Protein AF-A0A7R7EGZ8-F1 (afdb_monomer_lite)

Foldseek 3Di:
DPDPPDPQQFAPQLCVCPPPVVVVVDVVVDPDDPVVVVVNVLLNCAFPCNQHWDWDDDPDPPDPDIDIGHDGSPDQANSGRRHGPPPDPD

pLDDT: mean 81.86, std 16.31, range [37.06, 96.25]

Organism: Escherichia coli (NCBI:txid562)

Radius of gyration: 17.48 Å; chains: 1; bounding box: 55×26×47 Å

Structure (mmCIF, N/CA/C/O backbone):
data_AF-A0A7R7EGZ8-F1
#
_entry.id   AF-A0A7R7EGZ8-F1
#
loop_
_atom_site.group_PDB
_atom_site.id
_atom_site.type_symbol
_atom_site.l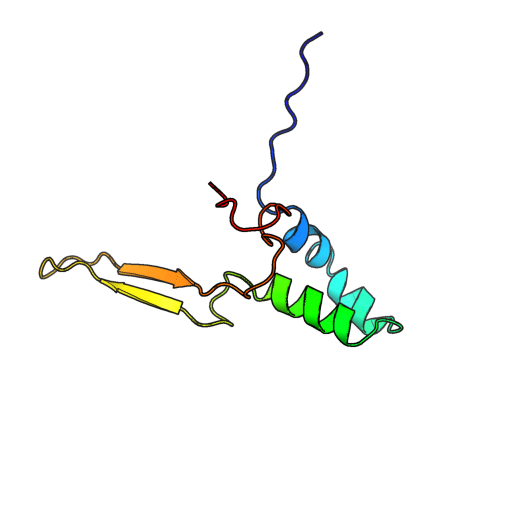abel_atom_id
_atom_site.label_alt_id
_atom_site.label_comp_id
_atom_site.label_asym_id
_atom_site.label_entity_id
_atom_site.label_seq_id
_atom_site.pdbx_PDB_ins_code
_atom_site.Cartn_x
_atom_site.Cartn_y
_atom_site.Cartn_z
_atom_site.occupancy
_atom_site.B_iso_or_equiv
_atom_site.auth_seq_id
_atom_site.auth_comp_id
_atom_site.auth_asym_id
_atom_site.auth_atom_id
_atom_site.pdbx_PDB_model_num
ATOM 1 N N . MET A 1 1 ? 34.373 11.415 18.979 1.00 38.69 1 MET A N 1
ATOM 2 C CA . MET A 1 1 ? 33.682 10.974 17.747 1.00 38.69 1 MET A CA 1
ATOM 3 C C . MET A 1 1 ? 32.292 10.480 18.125 1.00 38.69 1 MET A C 1
ATOM 5 O O . MET A 1 1 ? 32.097 9.299 18.379 1.00 38.69 1 MET A O 1
ATOM 9 N N . THR A 1 2 ? 31.338 11.396 18.266 1.00 37.06 2 THR A N 1
ATOM 10 C CA . THR A 1 2 ? 29.928 11.063 18.486 1.00 37.06 2 THR A CA 1
ATOM 11 C C . THR A 1 2 ? 29.370 10.521 17.174 1.00 37.06 2 THR A C 1
ATOM 13 O O . THR A 1 2 ? 29.293 11.233 16.178 1.00 37.06 2 THR A O 1
ATOM 16 N N . ARG A 1 3 ? 29.056 9.222 17.138 1.00 40.22 3 ARG A N 1
ATOM 17 C CA . ARG A 1 3 ? 28.328 8.619 16.019 1.00 40.22 3 ARG A CA 1
ATOM 18 C C . ARG A 1 3 ? 26.941 9.253 16.023 1.00 40.22 3 ARG A C 1
ATOM 20 O O . ARG A 1 3 ? 26.145 8.938 16.902 1.00 40.22 3 ARG A O 1
ATOM 27 N N . SER A 1 4 ? 26.680 10.161 15.085 1.00 41.97 4 SER A N 1
ATOM 28 C CA . SER A 1 4 ? 25.333 10.642 14.796 1.00 41.97 4 SER A CA 1
ATOM 29 C C . SER A 1 4 ? 24.464 9.423 14.504 1.00 41.97 4 SER A C 1
ATOM 31 O O . SER A 1 4 ? 24.617 8.771 13.469 1.00 41.97 4 SER A O 1
ATOM 33 N N . GLY A 1 5 ? 23.615 9.057 15.463 1.00 44.53 5 GLY A N 1
ATOM 34 C CA . GLY A 1 5 ? 22.550 8.096 15.247 1.00 44.53 5 GLY A CA 1
ATOM 35 C C . GLY A 1 5 ? 21.590 8.730 14.259 1.00 44.53 5 GLY A C 1
ATOM 36 O O . GLY A 1 5 ? 20.810 9.593 14.638 1.00 44.53 5 GLY A O 1
ATOM 37 N N . GLY A 1 6 ? 21.707 8.369 12.982 1.00 45.94 6 GLY A N 1
ATOM 38 C CA . GLY A 1 6 ? 20.692 8.721 12.003 1.00 45.94 6 GLY A CA 1
ATOM 39 C C . GLY A 1 6 ? 19.375 8.114 12.465 1.00 45.94 6 GLY A C 1
ATOM 40 O O . GLY A 1 6 ? 19.285 6.894 12.616 1.00 45.94 6 GLY A O 1
ATOM 41 N N . ASP A 1 7 ? 18.391 8.968 12.732 1.00 52.91 7 ASP A N 1
ATOM 42 C CA . ASP A 1 7 ? 17.058 8.554 13.142 1.00 52.91 7 ASP A CA 1
ATOM 43 C C . ASP A 1 7 ? 16.521 7.523 12.149 1.00 52.91 7 ASP A C 1
ATOM 45 O O . ASP A 1 7 ? 16.415 7.774 10.944 1.00 52.91 7 ASP A O 1
ATOM 49 N N . PHE A 1 8 ? 16.190 6.333 12.648 1.00 52.41 8 PHE A N 1
ATOM 50 C CA . PHE A 1 8 ? 15.478 5.334 11.868 1.00 52.41 8 PHE A CA 1
ATOM 51 C C . PHE A 1 8 ? 14.141 5.943 11.433 1.00 52.41 8 PHE A C 1
ATOM 53 O O . PHE A 1 8 ? 13.218 6.059 12.232 1.00 52.41 8 PHE A O 1
ATOM 60 N N . GLN A 1 9 ? 14.038 6.358 10.169 1.00 55.00 9 GLN A N 1
ATOM 61 C CA . GLN A 1 9 ? 12.790 6.844 9.589 1.00 55.00 9 GLN A CA 1
ATOM 62 C C . GLN A 1 9 ? 11.875 5.638 9.337 1.00 55.00 9 GLN A C 1
ATOM 64 O O . GLN A 1 9 ? 12.157 4.833 8.440 1.00 55.00 9 GLN A O 1
ATOM 69 N N . PRO A 1 10 ? 10.766 5.478 10.081 1.00 55.91 10 PRO A N 1
ATOM 70 C CA . PRO A 1 10 ? 9.832 4.410 9.795 1.00 55.91 10 PRO A CA 1
ATOM 71 C C . PRO A 1 10 ? 9.171 4.731 8.446 1.00 55.91 10 PRO A C 1
ATOM 73 O O . PRO A 1 10 ? 8.579 5.795 8.270 1.00 55.91 10 PRO A O 1
ATOM 76 N N . ARG A 1 11 ? 9.235 3.773 7.512 1.00 59.78 11 ARG A N 1
ATOM 77 C CA . ARG A 1 11 ? 8.683 3.727 6.133 1.00 59.78 11 ARG A CA 1
ATOM 78 C C . ARG A 1 11 ? 9.641 4.094 4.988 1.00 59.78 11 ARG A C 1
ATOM 80 O O . ARG A 1 11 ? 9.236 4.865 4.121 1.00 59.78 11 ARG A O 1
ATOM 87 N N . PRO A 1 12 ? 10.844 3.501 4.876 1.00 68.12 12 PRO A N 1
ATOM 88 C CA . PRO A 1 12 ? 11.709 3.758 3.726 1.00 68.12 12 PRO A CA 1
ATOM 89 C C . PRO A 1 12 ? 11.061 3.286 2.415 1.00 68.12 12 PRO A C 1
ATOM 91 O O . PRO A 1 12 ? 10.952 4.065 1.478 1.00 68.12 12 PRO A O 1
ATOM 94 N N . LEU A 1 13 ? 10.533 2.056 2.354 1.00 75.88 13 LEU A N 1
ATOM 95 C CA . LEU A 1 13 ? 10.089 1.484 1.075 1.00 75.88 13 LEU A CA 1
ATOM 96 C C . LEU A 1 13 ? 8.858 2.165 0.478 1.00 75.88 13 LEU A C 1
ATOM 98 O O . LEU A 1 13 ? 8.884 2.552 -0.684 1.00 75.88 13 LEU A O 1
ATOM 102 N N . LYS A 1 14 ? 7.779 2.338 1.251 1.00 82.75 14 LYS A N 1
ATOM 103 C CA . LYS A 1 14 ? 6.585 3.005 0.713 1.00 82.75 14 LYS A CA 1
ATOM 104 C C . LYS A 1 14 ? 6.891 4.448 0.303 1.00 82.75 14 LYS A C 1
ATOM 106 O O . LYS A 1 14 ? 6.410 4.887 -0.735 1.00 82.75 14 LYS A O 1
ATOM 111 N N . ARG A 1 15 ? 7.724 5.159 1.079 1.00 82.81 15 ARG A N 1
ATOM 112 C CA . ARG A 1 15 ? 8.127 6.533 0.749 1.00 82.81 15 ARG A CA 1
ATOM 113 C C . ARG A 1 15 ? 8.962 6.601 -0.521 1.00 82.81 15 ARG A C 1
ATOM 115 O O . ARG A 1 15 ? 8.754 7.544 -1.271 1.00 82.81 15 ARG A O 1
ATOM 122 N N . LEU A 1 16 ? 9.836 5.624 -0.778 1.00 83.50 16 LEU A N 1
ATOM 123 C CA . LEU A 1 16 ? 10.624 5.577 -2.012 1.00 83.50 16 LEU A CA 1
ATOM 124 C C . LEU A 1 16 ? 9.732 5.636 -3.251 1.00 83.50 16 LEU A C 1
ATOM 126 O O . LEU A 1 16 ? 10.030 6.426 -4.131 1.00 83.50 16 LEU A O 1
ATOM 130 N N . PHE A 1 17 ? 8.631 4.877 -3.281 1.00 86.31 17 PHE A N 1
ATOM 131 C CA . PHE A 1 17 ? 7.709 4.830 -4.424 1.00 86.31 17 PHE A CA 1
ATOM 132 C C . PHE A 1 17 ? 6.733 6.014 -4.496 1.00 86.31 17 PHE A C 1
ATOM 134 O O . PHE A 1 17 ? 6.229 6.340 -5.565 1.00 86.31 17 PHE A O 1
ATOM 141 N N . THR A 1 18 ? 6.436 6.672 -3.375 1.00 85.88 18 THR A N 1
ATOM 142 C CA . THR A 1 18 ? 5.520 7.828 -3.371 1.00 85.88 18 THR A CA 1
ATOM 143 C C . THR A 1 18 ? 6.235 9.175 -3.482 1.00 85.88 18 THR A C 1
ATOM 145 O O . THR A 1 18 ? 5.588 10.187 -3.741 1.00 85.88 18 THR A O 1
ATOM 148 N N . ALA A 1 19 ? 7.546 9.229 -3.236 1.00 86.19 19 ALA A N 1
ATOM 149 C CA . ALA A 1 19 ? 8.318 10.464 -3.317 1.00 86.19 19 ALA A CA 1
ATOM 150 C C . ALA A 1 19 ? 8.342 10.988 -4.756 1.00 86.19 19 ALA A C 1
ATOM 152 O O . ALA A 1 19 ? 8.570 10.226 -5.691 1.00 86.19 19 ALA A O 1
ATOM 153 N N . ASN A 1 20 ? 8.117 12.294 -4.925 1.00 88.31 20 ASN A N 1
ATOM 154 C CA . ASN A 1 20 ? 8.182 12.989 -6.216 1.00 88.31 20 ASN A CA 1
ATOM 155 C C . ASN A 1 20 ? 7.367 12.322 -7.340 1.00 88.31 20 ASN A C 1
ATOM 157 O O . ASN A 1 20 ? 7.750 12.418 -8.499 1.00 88.31 20 ASN A O 1
ATOM 161 N N . GLN A 1 21 ? 6.273 11.622 -7.004 1.00 86.00 21 GLN A N 1
ATOM 162 C CA . GLN A 1 21 ? 5.462 10.858 -7.966 1.00 86.00 21 GLN A CA 1
ATOM 163 C C . GLN A 1 21 ? 6.262 9.819 -8.773 1.00 86.00 21 GLN A C 1
ATOM 165 O O . GLN A 1 21 ? 5.856 9.438 -9.869 1.00 86.00 21 GLN A O 1
ATOM 170 N N . CYS A 1 22 ? 7.385 9.329 -8.239 1.00 87.75 22 CYS A N 1
ATOM 171 C CA . CYS A 1 22 ? 8.305 8.494 -9.006 1.00 87.75 22 CYS A CA 1
ATOM 172 C C . CYS A 1 22 ? 7.649 7.200 -9.506 1.00 87.75 22 CYS A C 1
ATOM 174 O O . CYS A 1 22 ? 7.922 6.785 -10.626 1.00 87.75 22 CYS A O 1
ATOM 176 N N . TRP A 1 23 ? 6.754 6.580 -8.722 1.00 92.31 23 TRP A N 1
ATOM 177 C CA . TRP A 1 23 ? 6.057 5.370 -9.153 1.00 92.31 23 TRP A CA 1
ATOM 178 C C . TRP A 1 23 ? 5.162 5.622 -10.363 1.00 92.31 23 TRP A C 1
ATOM 180 O O . TRP A 1 23 ? 5.172 4.828 -11.295 1.00 92.31 23 TRP A O 1
ATOM 190 N N . THR A 1 24 ? 4.456 6.751 -10.386 1.00 91.19 24 THR A N 1
ATOM 191 C CA . THR A 1 24 ? 3.652 7.166 -11.540 1.00 91.19 24 THR A CA 1
ATOM 192 C C . THR A 1 24 ? 4.540 7.351 -12.768 1.00 91.19 24 THR A C 1
ATOM 194 O O . THR A 1 24 ? 4.264 6.768 -13.808 1.00 91.19 24 THR A O 1
ATOM 197 N N . SER A 1 25 ? 5.682 8.033 -12.623 1.00 91.06 25 SER A N 1
ATOM 198 C CA . SER A 1 25 ? 6.656 8.183 -13.713 1.00 91.06 25 SER A CA 1
ATOM 199 C C . SER A 1 25 ? 7.200 6.846 -14.231 1.00 91.06 25 SER A C 1
ATOM 201 O O . SER A 1 25 ? 7.413 6.701 -15.430 1.00 91.06 25 SER A O 1
ATOM 203 N N . PHE A 1 26 ? 7.417 5.862 -13.353 1.00 90.50 26 PHE A N 1
ATOM 204 C CA . PHE A 1 26 ? 7.831 4.514 -13.755 1.00 90.50 26 PHE A CA 1
ATOM 205 C C . PHE A 1 26 ? 6.738 3.760 -14.518 1.00 90.50 26 PHE A C 1
ATOM 207 O O . PHE A 1 26 ? 7.056 3.029 -15.453 1.00 90.50 26 PHE A O 1
ATOM 214 N N . LEU A 1 27 ? 5.469 3.930 -14.137 1.00 92.94 27 LEU A N 1
ATOM 215 C CA . LEU A 1 27 ? 4.345 3.352 -14.874 1.00 92.94 27 LEU A CA 1
ATOM 216 C C . LEU A 1 27 ? 4.221 3.976 -16.269 1.00 92.94 27 LEU A C 1
ATOM 218 O O . LEU A 1 27 ? 4.073 3.241 -17.242 1.00 92.94 27 LEU A O 1
ATOM 222 N N . ASP A 1 28 ? 4.349 5.300 -16.366 1.00 93.75 28 ASP A N 1
ATOM 223 C CA . ASP A 1 28 ? 4.239 6.038 -17.629 1.00 93.75 28 ASP A CA 1
ATOM 224 C C . ASP A 1 28 ? 5.397 5.729 -18.590 1.00 93.75 28 ASP A C 1
ATOM 226 O O . ASP A 1 28 ? 5.193 5.617 -19.799 1.00 93.75 28 ASP A O 1
ATOM 230 N N . ALA A 1 29 ? 6.616 5.560 -18.064 1.00 93.88 29 ALA A N 1
ATOM 231 C CA . ALA A 1 29 ? 7.787 5.190 -18.859 1.00 93.88 29 ALA A CA 1
ATOM 232 C C . ALA A 1 29 ? 7.685 3.772 -19.456 1.00 93.88 29 ALA A C 1
ATOM 234 O O . ALA A 1 29 ? 8.329 3.479 -20.464 1.00 93.88 29 ALA A O 1
ATOM 235 N N . GLY A 1 30 ? 6.878 2.896 -18.848 1.00 91.69 30 GLY A N 1
ATOM 236 C CA . GLY A 1 30 ? 6.715 1.510 -19.271 1.00 91.69 30 GLY A CA 1
ATOM 237 C C . GLY A 1 30 ? 7.961 0.641 -19.042 1.00 91.69 30 GLY A C 1
ATOM 238 O O . GLY A 1 30 ? 8.900 1.007 -18.338 1.00 91.69 30 GLY A O 1
ATOM 239 N N . GLY A 1 31 ? 7.954 -0.567 -19.614 1.00 92.81 31 GLY A N 1
ATOM 240 C CA . GLY A 1 31 ? 9.082 -1.511 -19.537 1.00 92.81 31 GLY A CA 1
ATOM 241 C C . GLY A 1 31 ? 9.167 -2.340 -18.249 1.00 92.81 31 GLY A C 1
ATOM 242 O O . GLY A 1 31 ? 10.048 -3.191 -18.131 1.00 92.81 31 GLY A O 1
ATOM 243 N N . LEU A 1 32 ? 8.246 -2.137 -17.306 1.00 93.94 32 LEU A N 1
ATOM 244 C CA . LEU A 1 32 ? 8.090 -2.992 -16.131 1.00 93.94 32 LEU A CA 1
ATOM 245 C C . LEU A 1 32 ? 7.297 -4.253 -16.475 1.00 93.94 32 LEU A C 1
ATOM 247 O O . LEU A 1 32 ? 6.349 -4.214 -17.258 1.00 93.94 32 LEU A O 1
ATOM 251 N N . ARG A 1 33 ? 7.647 -5.370 -15.840 1.00 96.25 33 ARG A N 1
ATOM 252 C CA . ARG A 1 33 ? 6.855 -6.601 -15.912 1.00 96.25 33 ARG A CA 1
ATOM 253 C C . ARG A 1 33 ? 5.634 -6.488 -15.007 1.00 96.25 33 ARG A C 1
ATOM 255 O O . ARG A 1 33 ? 5.709 -5.889 -13.932 1.00 96.25 33 ARG A O 1
ATOM 262 N N . ASP A 1 34 ? 4.565 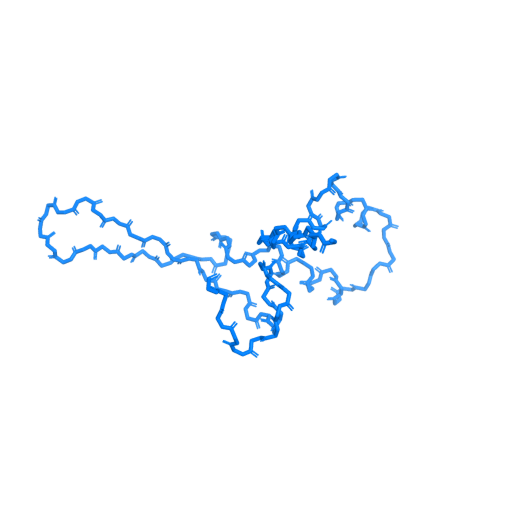-7.195 -15.358 1.00 94.81 34 ASP A N 1
ATOM 263 C CA . ASP A 1 34 ? 3.327 -7.228 -14.566 1.00 94.81 34 ASP A CA 1
ATOM 264 C C . ASP A 1 34 ? 3.578 -7.582 -13.096 1.00 94.81 34 ASP A C 1
ATOM 266 O O . ASP A 1 34 ? 3.015 -6.963 -12.197 1.00 94.81 34 ASP A O 1
ATOM 270 N N . ILE A 1 35 ? 4.498 -8.515 -12.830 1.00 93.56 35 ILE A N 1
ATOM 271 C CA . ILE A 1 35 ? 4.848 -8.922 -11.464 1.00 93.56 35 ILE A CA 1
ATOM 272 C C . ILE A 1 35 ? 5.497 -7.796 -10.643 1.00 93.56 35 ILE A C 1
ATOM 274 O O . ILE A 1 35 ? 5.323 -7.735 -9.425 1.00 93.56 35 ILE A O 1
ATOM 278 N N . GLU A 1 36 ? 6.243 -6.896 -11.284 1.00 91.62 36 GLU A N 1
ATOM 279 C CA . GLU A 1 36 ? 6.878 -5.748 -10.625 1.00 91.62 36 GLU A CA 1
ATOM 280 C C . GLU A 1 36 ? 5.819 -4.706 -10.271 1.00 91.62 36 GLU A C 1
ATOM 282 O O . GLU A 1 36 ? 5.765 -4.239 -9.129 1.00 91.62 36 GLU A O 1
ATOM 287 N N . VAL A 1 37 ? 4.915 -4.433 -11.215 1.00 93.62 37 VAL A N 1
ATOM 288 C CA . VAL A 1 37 ? 3.755 -3.559 -11.011 1.00 93.62 37 VAL A CA 1
ATOM 289 C C . VAL A 1 37 ? 2.859 -4.093 -9.899 1.00 93.62 37 VAL A C 1
ATOM 291 O O . VAL A 1 37 ? 2.502 -3.353 -8.979 1.00 93.62 37 VAL A O 1
ATOM 294 N N . GLU A 1 38 ? 2.542 -5.385 -9.919 1.00 91.94 38 GLU A N 1
ATOM 295 C CA . GLU A 1 38 ? 1.721 -6.040 -8.906 1.00 91.94 38 GLU A CA 1
ATOM 296 C C . GLU A 1 38 ? 2.376 -5.970 -7.519 1.00 91.94 38 GLU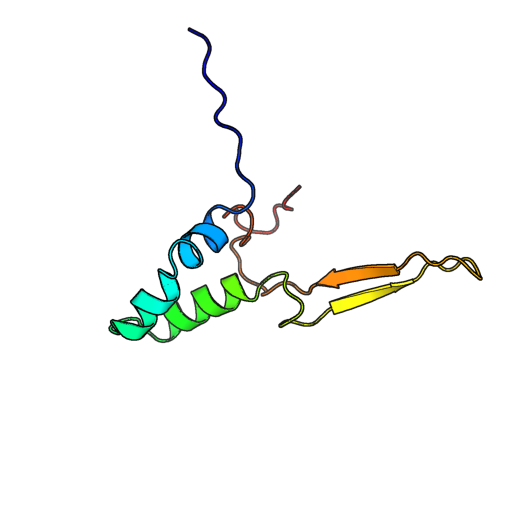 A C 1
ATOM 298 O O . GLU A 1 38 ? 1.719 -5.622 -6.532 1.00 91.94 38 GLU A O 1
ATOM 303 N N . ALA A 1 39 ? 3.678 -6.258 -7.424 1.00 89.88 39 ALA A N 1
ATOM 304 C CA . ALA A 1 39 ? 4.403 -6.256 -6.158 1.00 89.88 39 ALA A CA 1
ATOM 305 C C . ALA A 1 39 ? 4.440 -4.863 -5.512 1.00 89.88 39 ALA A C 1
ATOM 307 O O . ALA A 1 39 ? 4.158 -4.733 -4.313 1.00 89.88 39 ALA A O 1
ATOM 308 N N . VAL A 1 40 ? 4.750 -3.820 -6.291 1.00 90.44 40 VAL A N 1
ATOM 309 C CA . VAL A 1 40 ? 4.779 -2.437 -5.795 1.00 90.44 40 VAL A CA 1
ATOM 310 C C . VAL A 1 40 ? 3.368 -1.959 -5.459 1.00 90.44 40 VAL A C 1
ATOM 312 O O . VAL A 1 40 ? 3.155 -1.408 -4.379 1.00 90.44 40 VAL A O 1
ATOM 315 N N . THR A 1 41 ? 2.372 -2.261 -6.294 1.00 91.38 41 THR A N 1
ATOM 316 C CA . THR A 1 41 ? 0.967 -1.902 -6.039 1.00 91.38 41 THR A CA 1
ATOM 317 C C . THR A 1 41 ? 0.450 -2.529 -4.743 1.00 91.38 41 THR A C 1
ATOM 319 O O . THR A 1 41 ? -0.096 -1.829 -3.885 1.00 91.38 41 THR A O 1
ATOM 322 N N . LYS A 1 42 ? 0.698 -3.828 -4.522 1.00 89.75 42 LYS A N 1
ATOM 323 C CA . LYS A 1 42 ? 0.366 -4.510 -3.259 1.00 89.75 42 LYS A CA 1
ATOM 324 C C . LYS A 1 42 ? 1.072 -3.872 -2.066 1.00 89.75 42 LYS A C 1
ATOM 326 O O . LYS A 1 42 ? 0.465 -3.718 -1.004 1.00 89.75 42 LYS A O 1
ATOM 331 N N . MET A 1 43 ? 2.336 -3.480 -2.222 1.00 89.44 43 MET A N 1
ATOM 332 C CA . MET A 1 43 ? 3.103 -2.810 -1.172 1.00 89.44 43 MET A CA 1
ATOM 333 C C . MET A 1 43 ? 2.542 -1.420 -0.837 1.00 89.44 43 MET A C 1
ATOM 335 O O . MET A 1 43 ? 2.430 -1.078 0.343 1.00 89.44 43 MET A O 1
ATOM 339 N N . LEU A 1 44 ? 2.139 -0.643 -1.846 1.00 90.12 44 LEU A N 1
ATOM 340 C CA . LEU A 1 44 ? 1.514 0.670 -1.681 1.00 90.12 44 LEU A CA 1
ATOM 341 C C . LEU A 1 44 ? 0.120 0.565 -1.043 1.00 90.12 44 LEU A C 1
ATOM 343 O O . LEU A 1 44 ? -0.200 1.358 -0.156 1.00 90.12 44 LEU A O 1
ATOM 347 N N . ALA A 1 45 ? -0.683 -0.438 -1.406 1.00 90.81 45 ALA A N 1
ATOM 348 C CA . ALA A 1 45 ? -1.996 -0.686 -0.801 1.00 90.81 45 ALA A CA 1
ATOM 349 C C . ALA A 1 45 ? -1.904 -1.211 0.645 1.00 90.81 45 ALA A C 1
ATOM 351 O O . ALA A 1 45 ? -2.834 -1.054 1.442 1.00 90.81 45 ALA A O 1
ATOM 352 N N . CYS A 1 46 ? -0.772 -1.810 1.011 1.00 89.81 46 CYS A N 1
ATOM 353 C CA . CYS A 1 46 ? -0.552 -2.429 2.310 1.00 89.81 46 CYS A CA 1
ATOM 354 C C . CYS A 1 46 ? -0.762 -1.456 3.483 1.00 89.81 46 CYS A C 1
ATOM 356 O O . CYS A 1 46 ? -0.196 -0.358 3.512 1.00 89.81 46 CYS A O 1
ATOM 358 N N . GLY A 1 47 ? -1.562 -1.869 4.473 1.00 85.69 47 GLY A N 1
ATOM 359 C CA . GLY A 1 47 ? -1.856 -1.062 5.661 1.00 85.69 47 GLY A CA 1
ATOM 360 C C . GLY A 1 47 ? -2.763 0.146 5.399 1.00 85.69 47 GLY A C 1
ATOM 361 O O . GLY A 1 47 ? -2.920 0.987 6.283 1.00 85.69 47 GLY A O 1
ATOM 362 N N . THR A 1 48 ? -3.366 0.247 4.213 1.00 89.75 48 THR A N 1
ATOM 363 C CA . THR A 1 48 ? -4.400 1.245 3.895 1.00 89.75 48 THR A CA 1
ATOM 364 C C . THR A 1 48 ? -5.793 0.623 3.984 1.00 89.75 48 THR A C 1
ATOM 366 O O . THR A 1 48 ? -5.934 -0.598 4.045 1.00 89.75 48 THR A O 1
ATOM 369 N N . ARG A 1 49 ? -6.840 1.455 3.950 1.00 92.88 49 ARG A N 1
ATOM 370 C CA . ARG A 1 49 ? -8.234 0.981 3.919 1.00 92.88 49 ARG A CA 1
ATOM 371 C C . ARG A 1 49 ? -8.598 0.249 2.617 1.00 92.88 49 ARG A C 1
ATOM 373 O O . ARG A 1 49 ? -9.604 -0.447 2.605 1.00 92.88 49 ARG A O 1
ATOM 380 N N . ILE A 1 50 ? -7.772 0.349 1.567 1.00 92.31 50 ILE A N 1
ATOM 381 C CA . ILE A 1 50 ? -7.998 -0.297 0.259 1.00 92.31 50 ILE A CA 1
ATOM 382 C C . ILE A 1 50 ? -8.116 -1.819 0.403 1.00 92.31 50 ILE A C 1
ATOM 384 O O . ILE A 1 50 ? -8.943 -2.440 -0.250 1.00 92.31 50 ILE A O 1
ATOM 388 N N . LEU A 1 51 ? -7.322 -2.425 1.291 1.00 90.62 51 LEU A N 1
ATOM 389 C CA . LEU A 1 51 ? -7.334 -3.875 1.525 1.00 90.62 51 LEU A CA 1
ATOM 390 C C . LEU A 1 51 ? -8.376 -4.314 2.566 1.00 90.62 51 LEU A C 1
ATOM 392 O O . LEU A 1 51 ? -8.373 -5.464 3.007 1.00 90.62 51 LEU A O 1
ATOM 396 N N . GLY A 1 52 ? -9.248 -3.401 2.987 1.00 93.06 52 GLY A N 1
ATOM 397 C CA . GLY A 1 52 ? -10.215 -3.613 4.052 1.00 93.06 52 GLY A CA 1
ATOM 398 C C . GLY A 1 52 ? -9.703 -3.194 5.429 1.00 93.06 52 GLY A C 1
ATOM 399 O O . GLY A 1 52 ? -8.500 -3.084 5.697 1.00 93.06 52 GLY A O 1
ATOM 400 N N . VAL A 1 53 ? -10.661 -2.943 6.315 1.00 95.50 53 VAL A N 1
ATOM 401 C CA . VAL A 1 53 ? -10.447 -2.487 7.686 1.00 95.50 53 VAL A CA 1
ATOM 402 C C . VAL A 1 53 ? -11.345 -3.282 8.624 1.00 95.50 53 VAL A C 1
ATOM 404 O O . VAL A 1 53 ? -12.496 -3.558 8.299 1.00 95.50 53 VAL A O 1
ATOM 407 N N . LYS A 1 54 ? -10.805 -3.659 9.779 1.00 95.00 54 LYS A N 1
ATOM 408 C CA . LYS A 1 54 ? -11.565 -4.200 10.901 1.00 95.00 54 LYS A CA 1
ATOM 409 C C . LYS A 1 54 ? -11.787 -3.093 11.912 1.00 95.00 54 LYS A C 1
ATOM 411 O O . LYS A 1 54 ? -10.840 -2.397 12.287 1.00 95.00 54 LYS A O 1
ATOM 416 N N . GLU A 1 55 ? -13.029 -2.937 12.325 1.00 95.81 55 GLU A N 1
ATOM 417 C CA . GLU A 1 55 ? -13.432 -1.991 13.350 1.00 95.81 55 GLU A CA 1
ATOM 418 C C . GLU A 1 55 ? -13.610 -2.731 14.674 1.00 95.81 55 GLU A C 1
ATOM 420 O O . GLU A 1 55 ? -14.245 -3.782 14.725 1.00 95.81 55 GLU A O 1
ATOM 425 N N . TYR A 1 56 ? -13.009 -2.194 15.730 1.00 95.00 56 TYR A N 1
ATOM 426 C CA . TYR A 1 56 ? -13.115 -2.714 17.084 1.00 95.00 56 TYR A CA 1
ATOM 427 C C . TYR A 1 56 ? -13.705 -1.632 17.974 1.00 95.00 56 TYR A C 1
ATOM 429 O O . TYR A 1 56 ? -13.122 -0.554 18.104 1.00 95.00 56 TYR A O 1
ATOM 437 N N . ASN A 1 57 ? -14.837 -1.947 18.588 1.00 95.12 57 ASN A N 1
ATOM 438 C CA . ASN A 1 57 ? -15.520 -1.092 19.546 1.00 95.12 57 ASN A CA 1
ATOM 439 C C . ASN A 1 57 ? -15.241 -1.598 20.965 1.00 95.12 57 ASN A C 1
ATOM 441 O O . ASN A 1 57 ? -14.976 -2.784 21.163 1.00 95.12 57 ASN A O 1
ATOM 445 N N . CYS A 1 58 ? -15.248 -0.700 21.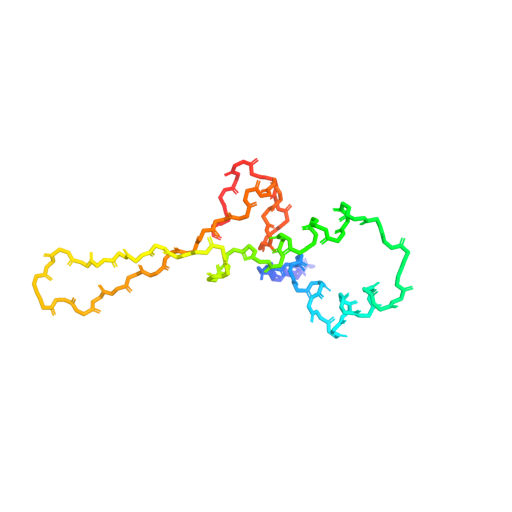946 1.00 94.00 58 CYS A N 1
ATOM 446 C CA . CYS A 1 58 ? -15.147 -1.102 23.345 1.00 94.00 58 CYS A CA 1
ATOM 447 C C . CYS A 1 58 ? -16.444 -1.763 23.824 1.00 94.00 58 CYS A C 1
ATOM 449 O O . CYS A 1 58 ? -17.531 -1.292 23.509 1.00 94.00 58 CYS A O 1
ATOM 451 N N . ASP A 1 59 ? -16.322 -2.773 24.685 1.00 92.81 59 ASP A N 1
ATOM 452 C CA . ASP A 1 59 ? -17.482 -3.468 25.263 1.00 92.81 59 ASP A CA 1
ATOM 453 C C . ASP A 1 59 ? -18.255 -2.611 26.282 1.00 92.81 59 ASP A C 1
ATOM 455 O O . ASP A 1 59 ? -19.391 -2.921 26.637 1.00 92.81 59 ASP A O 1
ATOM 459 N N . LYS A 1 60 ? -17.643 -1.527 26.785 1.00 95.06 60 LYS A N 1
ATOM 460 C CA . LYS A 1 60 ? -18.283 -0.624 27.745 1.00 95.06 60 LYS A CA 1
ATOM 461 C C . LYS A 1 60 ? -19.374 0.203 27.040 1.00 95.06 60 LYS A C 1
ATOM 463 O O . LYS A 1 60 ? -19.034 0.940 26.110 1.00 95.06 60 LYS A O 1
ATOM 468 N N . PRO A 1 61 ? -20.634 0.168 27.521 1.00 88.94 61 PRO A N 1
ATOM 469 C CA . PRO A 1 61 ? -21.699 1.023 27.006 1.00 88.94 61 PRO A CA 1
ATOM 470 C C . PRO A 1 61 ? -21.287 2.497 27.051 1.00 88.94 61 PRO A C 1
ATOM 472 O O . PRO A 1 61 ? -20.625 2.923 27.998 1.00 88.94 61 PRO A O 1
ATOM 475 N N . GLU A 1 62 ? -21.658 3.255 26.018 1.00 90.06 62 GLU A N 1
ATOM 476 C CA . GLU A 1 62 ? -21.368 4.695 25.875 1.00 90.06 62 GLU A CA 1
ATOM 477 C C . GLU A 1 62 ? -19.880 5.063 25.743 1.00 90.06 62 GLU A C 1
ATOM 479 O O . GLU A 1 62 ? -19.524 6.240 25.742 1.00 90.06 62 GLU A O 1
ATOM 484 N N . CYS A 1 63 ? -18.982 4.087 25.595 1.00 93.75 63 CYS A N 1
ATOM 485 C CA . CYS A 1 63 ? -17.585 4.367 25.298 1.00 93.75 63 CYS A CA 1
ATOM 486 C C . CYS A 1 63 ? -17.434 4.755 23.813 1.00 93.75 63 CYS A C 1
ATOM 488 O O . CYS A 1 63 ? -17.649 3.903 22.952 1.00 93.75 63 CYS A O 1
ATOM 490 N N . PRO A 1 64 ? -17.006 5.986 23.469 1.00 93.19 64 PRO A N 1
ATOM 491 C CA . PRO A 1 64 ? -16.870 6.412 22.073 1.00 93.19 64 PRO A CA 1
ATOM 492 C C . PRO A 1 64 ? -15.599 5.868 21.394 1.00 93.19 64 PRO A C 1
ATOM 494 O O . PRO A 1 64 ? -15.289 6.232 20.260 1.00 93.19 64 PRO A O 1
ATOM 497 N N . HIS A 1 65 ? -14.809 5.045 22.089 1.00 95.31 65 HIS A N 1
ATOM 498 C CA . HIS A 1 65 ? -13.555 4.532 21.558 1.00 95.31 65 HIS A CA 1
ATOM 499 C C . HIS A 1 65 ? -13.801 3.485 20.473 1.00 95.31 65 HIS A C 1
ATOM 501 O O . HIS A 1 65 ? -14.322 2.399 20.730 1.00 95.31 65 HIS A O 1
ATOM 507 N N . VAL A 1 66 ? -13.304 3.800 19.281 1.00 93.88 66 VAL A N 1
ATOM 508 C CA . VAL A 1 66 ? -13.251 2.898 18.138 1.00 93.88 66 VAL A CA 1
ATOM 509 C C . VAL A 1 66 ? -11.811 2.770 17.655 1.00 93.88 66 VAL A C 1
ATOM 511 O O . VAL A 1 66 ? -11.084 3.758 17.507 1.00 93.88 66 VAL A O 1
ATOM 514 N N . ARG A 1 67 ? -11.371 1.539 17.400 1.00 94.50 67 ARG A N 1
ATOM 515 C CA . ARG A 1 67 ? -10.060 1.246 16.822 1.00 94.50 67 ARG A CA 1
ATOM 516 C C . ARG A 1 67 ? -10.228 0.622 15.447 1.00 94.50 67 ARG A C 1
ATOM 518 O O . ARG A 1 67 ? -10.782 -0.461 15.302 1.00 94.50 67 ARG A O 1
ATOM 525 N N . TYR A 1 68 ? -9.653 1.274 14.445 1.00 94.12 68 TYR A N 1
ATOM 526 C CA . TYR A 1 68 ? -9.584 0.758 13.082 1.00 94.12 68 TYR A CA 1
ATOM 527 C C . TYR A 1 68 ? -8.244 0.063 12.845 1.00 94.12 68 TYR A C 1
ATOM 529 O O . TYR A 1 68 ? -7.184 0.665 13.021 1.00 94.12 68 TYR A O 1
ATOM 537 N N . VAL A 1 69 ? -8.281 -1.192 12.409 1.00 92.25 69 VAL A N 1
ATOM 538 C CA . VAL A 1 69 ? -7.091 -1.972 12.054 1.00 92.25 69 VAL A CA 1
ATOM 539 C C . VAL A 1 69 ? -7.177 -2.356 10.584 1.00 92.25 69 VAL A C 1
ATOM 541 O O . VAL A 1 69 ? -8.092 -3.062 10.170 1.00 92.25 69 VAL A O 1
ATOM 544 N N . THR A 1 70 ? -6.235 -1.879 9.774 1.00 93.06 70 THR A N 1
ATOM 545 C CA . THR A 1 70 ? -6.191 -2.183 8.339 1.00 93.06 70 THR A CA 1
ATOM 546 C C . THR A 1 70 ? -5.593 -3.560 8.072 1.00 93.06 70 THR A C 1
ATOM 548 O O . THR A 1 70 ? -4.684 -4.020 8.770 1.00 93.06 70 THR A O 1
ATOM 551 N N . ASN A 1 71 ? -6.092 -4.222 7.030 1.00 90.19 71 ASN A N 1
ATOM 552 C CA . ASN A 1 71 ? -5.563 -5.510 6.606 1.00 90.19 71 ASN A CA 1
ATOM 553 C C . ASN A 1 71 ? -4.157 -5.369 5.999 1.00 90.19 71 ASN A C 1
ATOM 555 O O . ASN A 1 71 ? -3.783 -4.356 5.396 1.00 90.19 71 ASN A O 1
ATOM 559 N N . SER A 1 72 ? -3.361 -6.429 6.141 1.00 88.12 72 SER A N 1
ATOM 560 C CA . SER A 1 72 ? -2.046 -6.511 5.507 1.00 88.12 72 SER A CA 1
ATOM 561 C C . SER A 1 72 ? -2.148 -7.058 4.084 1.00 88.12 72 SER A C 1
ATOM 563 O O . SER A 1 72 ? -3.002 -7.884 3.788 1.00 88.12 72 SER A O 1
ATOM 565 N N . CYS A 1 73 ? -1.211 -6.665 3.230 1.00 88.75 73 CYS A N 1
ATOM 566 C CA . CYS A 1 73 ? -1.080 -7.131 1.849 1.00 88.75 73 CYS A CA 1
ATOM 567 C C . CYS A 1 73 ? -0.529 -8.561 1.695 1.00 88.75 73 CYS A C 1
ATOM 569 O O . CYS A 1 73 ? -0.312 -9.000 0.571 1.00 88.75 73 CYS A O 1
ATOM 571 N N . GLY A 1 74 ? -0.197 -9.259 2.789 1.00 85.88 74 GLY A N 1
ATOM 572 C CA . GLY A 1 74 ? 0.423 -10.592 2.734 1.00 85.88 74 GLY A CA 1
ATOM 573 C C . GLY A 1 74 ? 1.867 -10.629 2.203 1.00 85.88 74 GLY A C 1
ATOM 574 O O . GLY A 1 74 ? 2.461 -11.701 2.134 1.00 85.88 74 GLY A O 1
ATOM 575 N N . SER A 1 75 ? 2.465 -9.481 1.857 1.00 84.88 75 SER A N 1
ATOM 576 C CA . SER A 1 75 ? 3.856 -9.422 1.393 1.00 84.88 75 SER A CA 1
ATOM 577 C C . SER A 1 75 ? 4.842 -9.865 2.478 1.00 84.88 75 SER A C 1
ATOM 579 O O . SER A 1 75 ? 4.681 -9.561 3.666 1.00 84.88 75 SER A O 1
ATOM 581 N N . ARG A 1 76 ? 5.909 -10.551 2.047 1.00 84.06 76 ARG A N 1
ATOM 582 C CA . ARG A 1 76 ? 6.999 -10.989 2.929 1.00 84.06 76 ARG A CA 1
ATOM 583 C C . ARG A 1 76 ? 7.792 -9.814 3.493 1.00 84.06 76 ARG A C 1
ATOM 585 O O . ARG A 1 76 ? 8.275 -9.931 4.612 1.00 84.06 76 ARG A O 1
ATOM 592 N N . ALA A 1 77 ? 7.917 -8.709 2.760 1.00 82.94 77 ALA A N 1
ATOM 593 C CA . ALA A 1 77 ? 8.597 -7.500 3.225 1.00 82.94 77 ALA A CA 1
ATOM 594 C C . ALA A 1 77 ? 7.593 -6.524 3.865 1.00 82.94 77 ALA A C 1
ATOM 596 O O . ALA A 1 77 ? 6.557 -6.215 3.276 1.00 82.94 77 ALA A O 1
ATOM 597 N N . CYS A 1 78 ? 7.895 -6.017 5.066 1.00 83.06 78 CYS A N 1
ATOM 598 C CA . CYS A 1 78 ? 7.085 -4.984 5.717 1.00 83.06 78 CYS A CA 1
ATOM 599 C C . CYS A 1 78 ? 7.201 -3.681 4.901 1.00 83.06 78 CYS A C 1
ATOM 601 O O . CYS A 1 78 ? 8.303 -3.141 4.794 1.00 83.06 78 CYS A O 1
ATOM 603 N N . PRO A 1 79 ? 6.098 -3.113 4.380 1.00 78.19 79 PRO A N 1
ATOM 604 C CA . PRO A 1 79 ? 6.121 -1.856 3.613 1.00 78.19 79 PRO A CA 1
ATOM 605 C C . PRO A 1 79 ? 6.631 -0.668 4.451 1.00 78.19 79 PRO A C 1
ATOM 607 O O . PRO A 1 79 ? 7.084 0.342 3.912 1.00 78.19 79 PRO A O 1
ATOM 610 N N . SER A 1 80 ? 6.565 -0.800 5.781 1.00 77.00 80 SER A N 1
ATOM 611 C CA . SER A 1 80 ? 6.962 0.226 6.741 1.00 77.00 80 SER A CA 1
ATOM 612 C C . SER A 1 80 ? 8.414 0.129 7.200 1.00 77.00 80 SER A C 1
ATOM 614 O O . SER A 1 80 ? 8.933 1.110 7.704 1.00 77.00 80 SER A O 1
ATOM 616 N N . CYS A 1 81 ? 9.103 -1.003 7.077 1.00 75.75 81 CYS A N 1
ATOM 617 C CA . CYS A 1 81 ? 10.496 -1.094 7.548 1.00 75.75 81 CYS A CA 1
ATOM 618 C C . CYS A 1 81 ? 11.413 -1.937 6.660 1.00 75.75 81 CYS A C 1
ATOM 620 O O . CYS A 1 81 ? 12.586 -2.090 6.976 1.00 75.75 81 CYS A O 1
ATOM 622 N N . GLY A 1 82 ? 10.893 -2.523 5.580 1.00 75.50 82 GLY A N 1
ATOM 623 C CA . GLY A 1 82 ? 11.634 -3.402 4.676 1.00 75.50 82 GLY A CA 1
ATOM 624 C C . GLY A 1 82 ? 11.978 -4.782 5.246 1.00 75.50 82 GLY A C 1
ATOM 625 O O . GLY A 1 82 ? 12.351 -5.665 4.480 1.00 75.50 82 GLY A O 1
ATOM 626 N N . LYS A 1 83 ? 11.822 -5.016 6.559 1.00 78.38 83 LYS A N 1
ATOM 627 C CA . LYS A 1 83 ? 12.154 -6.304 7.190 1.00 78.38 83 LYS A CA 1
ATOM 628 C C . LYS A 1 83 ? 11.247 -7.430 6.696 1.00 78.38 83 LYS A C 1
ATOM 630 O O . LYS A 1 83 ? 10.055 -7.229 6.447 1.00 78.38 83 LYS A O 1
ATOM 635 N N . LYS A 1 84 ? 11.813 -8.635 6.607 1.00 79.06 84 LYS A N 1
ATOM 636 C CA . LYS A 1 84 ? 11.085 -9.863 6.275 1.00 79.06 84 LYS A CA 1
ATOM 637 C C . LYS A 1 84 ? 10.240 -10.322 7.474 1.00 79.06 84 LYS A C 1
ATOM 639 O O . LYS A 1 84 ? 10.740 -10.409 8.594 1.00 79.06 84 LYS A O 1
ATOM 644 N N . ARG A 1 85 ? 8.964 -10.636 7.243 1.00 67.56 85 ARG A N 1
ATOM 645 C CA . ARG A 1 85 ? 8.050 -11.225 8.241 1.00 67.56 85 ARG A CA 1
ATOM 646 C C . ARG A 1 85 ? 8.554 -12.608 8.716 1.00 67.56 85 ARG A C 1
ATOM 648 O O . ARG A 1 85 ? 9.200 -13.298 7.925 1.00 67.56 85 ARG A O 1
ATOM 655 N N . PRO A 1 86 ? 8.286 -13.012 9.981 1.00 59.50 86 PRO A N 1
ATOM 656 C CA . PRO A 1 86 ? 7.216 -12.525 10.860 1.00 59.50 86 PRO A CA 1
ATOM 657 C C . PRO A 1 86 ? 7.613 -11.383 11.802 1.00 59.50 86 PRO A C 1
ATOM 659 O O . PRO A 1 86 ? 6.789 -10.998 12.622 1.00 59.50 86 PRO A O 1
ATOM 662 N N . GLN A 1 87 ? 8.828 -10.828 11.692 1.00 57.06 87 GLN A N 1
ATOM 663 C CA . GLN A 1 87 ? 9.282 -9.747 12.572 1.00 57.06 87 GLN A CA 1
ATOM 664 C C . GLN A 1 87 ? 8.263 -8.598 12.578 1.00 57.06 87 GLN A C 1
ATOM 666 O O . GLN A 1 87 ? 8.006 -7.971 11.546 1.00 57.06 87 GLN A O 1
ATOM 671 N N . THR A 1 88 ? 7.638 -8.371 13.733 1.00 51.84 88 THR A N 1
ATOM 672 C CA . THR A 1 88 ? 6.636 -7.326 13.915 1.00 51.84 88 THR A CA 1
ATOM 673 C C . THR A 1 88 ? 7.318 -5.968 13.846 1.00 51.84 88 THR A C 1
ATOM 675 O O . THR A 1 88 ? 8.369 -5.746 14.445 1.00 51.84 88 THR A O 1
ATOM 678 N N . CYS A 1 89 ? 6.732 -5.066 13.067 1.00 54.28 89 CYS A N 1
ATOM 679 C CA . CYS A 1 89 ? 7.163 -3.678 12.986 1.00 54.28 89 CYS A CA 1
ATOM 680 C C . CYS A 1 89 ? 6.684 -3.024 14.302 1.00 54.28 89 CYS A C 1
ATOM 682 O O . C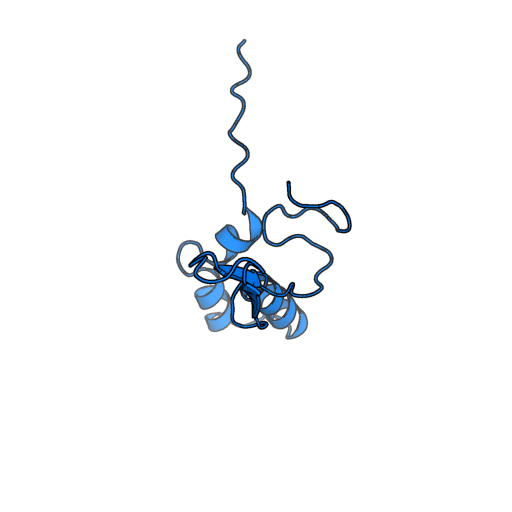YS A 1 89 ? 5.484 -2.796 14.445 1.00 54.28 89 CYS A O 1
ATOM 684 N N . GLY A 1 90 ? 7.594 -2.922 15.283 1.00 47.88 90 GLY A N 1
ATOM 685 C CA . GLY A 1 90 ? 7.362 -2.331 16.609 1.00 47.88 90 GLY A CA 1
ATOM 686 C C . GLY A 1 90 ? 7.316 -0.814 16.583 1.00 47.88 90 GLY A C 1
ATOM 687 O O . GLY A 1 90 ? 7.886 -0.236 15.627 1.00 47.88 90 GLY A O 1
#

InterPro domains:
  IPR026889 Transposase zinc-binding domain [PF14319] (19-87)

Secondary structure (DSSP, 8-state):
---------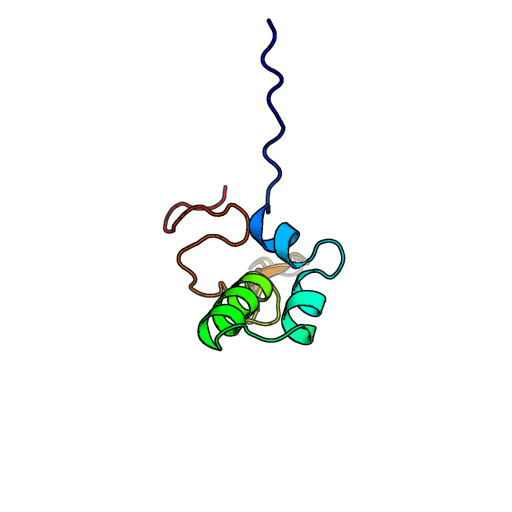S-HHHHHHHGGGHHHHHHHH----HHHHHHHHHHHHTTSGGG-EEEEE-SSTT---EEEEEPP---SB-TTT-PBTTS---

Sequence (90 aa):
MTRSGGDFQPRPLKRLFTANQCWTSFLDAGGLRDIEVEAVTKMLACGTRILGVKEYNCDKPECPHVRYVTNSCGSRACPSCGKKRPQTCG